Protein AF-A0A0G4MJ62-F1 (afdb_monomer_lite)

Radius of gyration: 20.74 Å; chains: 1; bounding box: 49×51×48 Å

Structure (mmCIF, N/CA/C/O backbone):
data_AF-A0A0G4MJ62-F1
#
_entry.id   AF-A0A0G4MJ62-F1
#
loop_
_atom_site.group_PDB
_atom_site.id
_atom_site.type_symbol
_atom_site.label_atom_id
_atom_site.label_alt_id
_atom_site.label_comp_id
_atom_site.label_asym_id
_atom_site.label_entity_id
_atom_site.label_seq_id
_atom_site.pdbx_PDB_ins_code
_atom_site.Cartn_x
_atom_site.Cartn_y
_atom_site.Cartn_z
_atom_site.occupancy
_atom_site.B_iso_or_equiv
_atom_site.auth_seq_id
_atom_site.auth_comp_id
_atom_site.auth_asym_id
_atom_site.auth_atom_id
_atom_site.pdbx_PDB_model_num
ATOM 1 N N . MET A 1 1 ? 3.868 -20.034 0.533 1.00 45.25 1 MET A N 1
ATOM 2 C CA . MET A 1 1 ? 3.691 -18.757 -0.193 1.00 45.25 1 MET A CA 1
ATOM 3 C C . MET A 1 1 ? 2.307 -18.836 -0.800 1.00 45.25 1 MET A C 1
ATOM 5 O O . MET A 1 1 ? 2.085 -19.759 -1.568 1.00 45.25 1 MET A O 1
ATOM 9 N N . ILE A 1 2 ? 1.366 -18.012 -0.341 1.00 44.78 2 ILE A N 1
ATOM 10 C CA . ILE A 1 2 ? -0.039 -18.074 -0.765 1.00 44.78 2 ILE A CA 1
ATOM 11 C C . ILE A 1 2 ? -0.086 -17.637 -2.233 1.00 44.78 2 ILE A C 1
ATOM 13 O O . ILE A 1 2 ? 0.023 -16.455 -2.535 1.00 44.78 2 ILE A O 1
ATOM 17 N N . GLY A 1 3 ? -0.117 -18.610 -3.139 1.00 52.91 3 GLY A N 1
ATOM 18 C CA . GLY A 1 3 ? -0.594 -18.431 -4.503 1.00 52.91 3 GLY A CA 1
ATOM 19 C C . GLY A 1 3 ? -2.008 -18.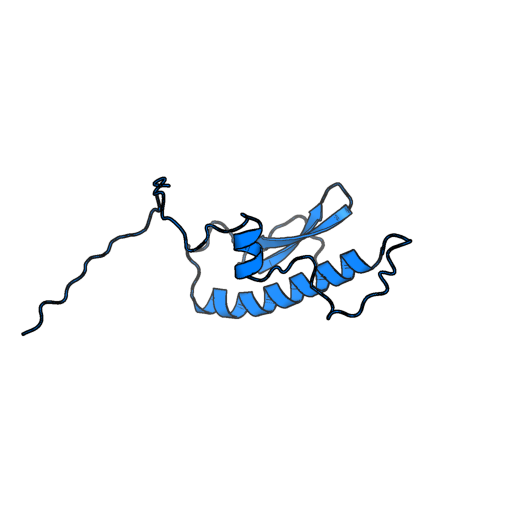974 -4.514 1.00 52.91 3 GLY A C 1
ATOM 20 O O . GLY A 1 3 ? -2.184 -20.180 -4.649 1.00 52.91 3 GLY A O 1
ATOM 21 N N . GLN A 1 4 ? -2.985 -18.131 -4.215 1.00 50.59 4 GLN A N 1
ATOM 22 C CA . GLN A 1 4 ? -4.397 -18.490 -4.173 1.00 50.59 4 GLN A CA 1
ATOM 23 C C . GLN A 1 4 ? -5.126 -17.372 -4.916 1.00 50.59 4 GLN A C 1
ATOM 25 O O . GLN A 1 4 ? -4.888 -16.204 -4.619 1.00 50.59 4 GLN A O 1
ATOM 30 N N . ASP A 1 5 ? -5.940 -17.732 -5.906 1.00 63.44 5 ASP A N 1
ATOM 31 C CA . ASP A 1 5 ? -6.783 -16.805 -6.678 1.00 63.44 5 ASP A CA 1
ATOM 32 C C . ASP A 1 5 ? -7.840 -16.090 -5.808 1.00 63.44 5 ASP A C 1
ATOM 34 O O . ASP A 1 5 ? -8.511 -15.175 -6.279 1.00 63.44 5 ASP A O 1
ATOM 38 N N . ASP A 1 6 ? -7.953 -16.466 -4.530 1.00 75.94 6 ASP A N 1
ATOM 39 C CA . ASP A 1 6 ? -8.892 -15.898 -3.571 1.00 75.94 6 ASP A CA 1
ATOM 40 C C . ASP A 1 6 ? -8.258 -14.779 -2.735 1.00 75.94 6 ASP A C 1
ATOM 42 O O . ASP A 1 6 ? -7.156 -14.900 -2.186 1.00 75.94 6 ASP A O 1
ATOM 46 N N . LEU A 1 7 ? -8.990 -13.668 -2.629 1.00 84.31 7 LEU A N 1
ATOM 47 C CA . LEU A 1 7 ? -8.629 -12.547 -1.770 1.00 84.31 7 LEU A CA 1
ATOM 48 C C . LEU A 1 7 ? -8.842 -12.915 -0.290 1.00 84.31 7 LEU A C 1
ATOM 50 O O . LEU A 1 7 ? -9.790 -13.628 0.035 1.00 84.31 7 LEU A O 1
ATOM 54 N N . PRO A 1 8 ? -7.984 -12.416 0.615 1.00 86.75 8 PRO A N 1
ATOM 55 C CA . PRO A 1 8 ? -8.124 -12.654 2.046 1.00 86.75 8 PRO A CA 1
ATOM 56 C C . PRO A 1 8 ? -9.402 -12.010 2.593 1.00 86.75 8 PRO A C 1
ATOM 58 O O . PRO A 1 8 ? -9.813 -10.940 2.144 1.00 86.75 8 PRO A O 1
ATOM 61 N N . ASP A 1 9 ? -9.970 -12.643 3.613 1.00 88.38 9 ASP A N 1
ATOM 62 C CA . ASP A 1 9 ? -11.157 -12.227 4.367 1.00 88.38 9 ASP A CA 1
ATOM 63 C C . ASP A 1 9 ? -10.852 -11.190 5.462 1.00 88.38 9 ASP A C 1
ATOM 65 O O . ASP A 1 9 ? -11.724 -10.837 6.248 1.00 88.38 9 ASP A O 1
ATOM 69 N N . PHE A 1 10 ? -9.630 -10.658 5.502 1.00 88.06 10 PHE A N 1
ATOM 70 C CA . PHE A 1 10 ? -9.210 -9.592 6.409 1.00 88.06 10 PHE A CA 1
ATOM 71 C C . PHE A 1 10 ? -8.352 -8.554 5.685 1.00 88.06 10 PHE A C 1
ATOM 73 O O . PHE A 1 10 ? -7.729 -8.830 4.655 1.00 88.06 10 PHE A O 1
ATOM 80 N N . ALA A 1 11 ? -8.297 -7.344 6.247 1.00 89.62 11 ALA A N 1
ATOM 81 C CA . ALA A 1 11 ? -7.543 -6.246 5.667 1.00 89.62 11 ALA A CA 1
ATOM 82 C C . ALA A 1 11 ? -6.026 -6.515 5.714 1.00 89.62 11 ALA A C 1
ATOM 84 O O . ALA A 1 11 ? -5.422 -6.561 6.788 1.00 89.62 11 ALA A O 1
ATOM 85 N N . THR A 1 12 ? -5.387 -6.717 4.558 1.00 91.50 12 THR A N 1
ATOM 86 C CA . THR A 1 12 ? -3.971 -7.124 4.515 1.00 91.50 12 THR A CA 1
ATOM 87 C C . THR A 1 12 ? -3.270 -6.754 3.209 1.00 91.50 12 THR A C 1
ATOM 89 O O . THR A 1 12 ? -3.896 -6.753 2.141 1.00 91.50 12 THR A O 1
ATOM 92 N N . PRO A 1 13 ? -1.960 -6.442 3.248 1.00 93.25 13 PRO A N 1
ATOM 93 C CA . PRO A 1 13 ? -1.175 -6.259 2.039 1.00 93.25 13 PRO A CA 1
ATOM 94 C C . PRO A 1 13 ? -1.007 -7.575 1.270 1.00 93.25 13 PRO A C 1
ATOM 96 O O . PRO A 1 13 ? -0.566 -8.592 1.805 1.00 93.25 13 PRO A O 1
ATOM 99 N N . ILE A 1 14 ? -1.295 -7.522 -0.026 1.00 92.38 14 ILE A N 1
ATOM 100 C CA . ILE A 1 14 ? -1.179 -8.623 -0.980 1.00 92.38 14 ILE A CA 1
ATOM 101 C C . ILE A 1 14 ? -0.228 -8.250 -2.118 1.00 92.38 14 ILE A C 1
ATOM 103 O O . ILE A 1 14 ? -0.074 -7.082 -2.484 1.00 92.38 14 ILE A O 1
ATOM 107 N N . ILE A 1 15 ? 0.412 -9.261 -2.699 1.00 92.44 15 ILE A N 1
ATOM 108 C CA . ILE A 1 15 ? 1.279 -9.118 -3.870 1.00 92.44 15 ILE A CA 1
ATOM 109 C C . ILE A 1 15 ? 0.513 -9.630 -5.084 1.00 92.44 15 ILE A C 1
ATOM 111 O O . ILE A 1 15 ? 0.025 -10.755 -5.075 1.00 92.44 15 ILE A O 1
ATOM 115 N N . VAL A 1 16 ? 0.464 -8.826 -6.142 1.00 89.06 16 VAL A N 1
ATOM 116 C CA . VAL A 1 16 ? -0.208 -9.153 -7.402 1.00 89.06 16 VAL A CA 1
ATOM 117 C C . VAL A 1 16 ? 0.812 -9.106 -8.532 1.00 89.06 16 VAL A C 1
ATOM 119 O O . VAL A 1 16 ? 1.651 -8.204 -8.588 1.00 89.06 16 VAL A O 1
ATOM 122 N N . THR A 1 17 ? 0.749 -10.065 -9.450 1.00 88.88 17 THR A N 1
ATOM 123 C CA . THR A 1 17 ? 1.607 -10.079 -10.639 1.00 88.88 17 THR A CA 1
ATOM 124 C C . THR A 1 17 ? 0.810 -9.579 -11.835 1.00 88.88 17 THR A C 1
ATOM 126 O O . THR A 1 17 ? -0.231 -10.130 -12.170 1.00 88.88 17 THR A O 1
ATOM 129 N N . ASP A 1 18 ? 1.290 -8.507 -12.463 1.00 84.25 18 ASP A N 1
ATOM 130 C CA . ASP A 1 18 ? 0.711 -7.959 -13.692 1.00 84.25 18 ASP A CA 1
ATOM 131 C C . ASP A 1 18 ? 0.880 -8.947 -14.863 1.00 84.25 18 ASP A C 1
ATOM 133 O O . ASP A 1 18 ? 1.797 -9.768 -14.865 1.00 84.25 18 ASP A O 1
ATOM 137 N N . THR A 1 19 ? 0.070 -8.798 -15.910 1.00 87.00 19 THR A N 1
ATOM 138 C CA . THR A 1 19 ? 0.166 -9.538 -17.184 1.00 87.00 19 THR A CA 1
ATOM 139 C C . THR A 1 19 ? 1.568 -9.492 -17.803 1.00 87.00 19 THR A C 1
ATOM 141 O O . THR A 1 19 ? 1.999 -10.439 -18.450 1.00 87.00 19 THR A O 1
ATOM 144 N N . SER A 1 20 ? 2.323 -8.415 -17.559 1.00 85.31 20 SER A N 1
ATOM 145 C CA . SER A 1 20 ? 3.724 -8.270 -17.986 1.00 85.31 20 SER A CA 1
ATOM 146 C C . SER A 1 20 ? 4.741 -8.989 -17.081 1.00 85.31 20 SER A C 1
ATOM 148 O O . SER A 1 20 ? 5.939 -8.736 -17.199 1.00 85.31 20 SER A O 1
ATOM 150 N N . GLY A 1 21 ? 4.300 -9.794 -16.109 1.00 82.94 21 GLY A N 1
ATOM 151 C CA . GLY A 1 21 ? 5.160 -10.495 -15.146 1.00 82.94 21 GLY A CA 1
ATOM 152 C C . GLY A 1 21 ? 5.757 -9.608 -14.045 1.00 82.94 21 GLY A C 1
ATOM 153 O O . GLY A 1 21 ? 6.628 -10.044 -13.295 1.00 82.94 21 GLY A O 1
ATOM 154 N N . ARG A 1 22 ? 5.320 -8.347 -13.929 1.00 84.69 22 ARG A N 1
ATOM 155 C CA . ARG A 1 22 ? 5.818 -7.412 -12.906 1.00 84.69 22 ARG A CA 1
ATOM 156 C C . ARG A 1 22 ? 5.065 -7.614 -11.597 1.00 84.69 22 ARG A C 1
ATOM 158 O O . ARG A 1 22 ? 3.852 -7.417 -11.562 1.00 84.69 22 ARG A O 1
ATOM 165 N N . SER A 1 23 ? 5.781 -7.910 -10.516 1.00 89.06 23 SER A N 1
ATOM 166 C CA . SER A 1 23 ? 5.195 -7.930 -9.174 1.00 89.06 23 SER A CA 1
ATOM 167 C C . SER A 1 23 ? 4.889 -6.510 -8.688 1.00 89.06 23 SER A C 1
ATOM 169 O O . SER A 1 23 ? 5.744 -5.621 -8.733 1.00 89.06 23 SER A O 1
ATOM 171 N N . LYS A 1 24 ? 3.665 -6.313 -8.213 1.00 89.81 24 LYS A N 1
ATOM 172 C CA . LYS A 1 24 ? 3.140 -5.116 -7.551 1.00 89.81 24 LYS A CA 1
ATOM 173 C C . LYS A 1 24 ? 2.561 -5.537 -6.199 1.00 89.81 24 LYS A C 1
ATOM 175 O O . LYS A 1 24 ? 2.369 -6.725 -5.954 1.00 89.81 24 LYS A O 1
ATOM 180 N N . TRP A 1 25 ? 2.284 -4.585 -5.321 1.00 91.62 25 TRP A N 1
ATOM 181 C CA . TRP A 1 25 ? 1.551 -4.859 -4.088 1.00 91.62 25 TRP A CA 1
ATOM 182 C C . TRP A 1 25 ? 0.453 -3.823 -3.876 1.00 91.62 25 TRP A C 1
ATOM 184 O O . TRP A 1 25 ? 0.540 -2.710 -4.393 1.00 91.62 25 TRP A O 1
ATOM 194 N N . THR A 1 26 ? -0.579 -4.223 -3.145 1.00 92.38 26 THR A N 1
ATOM 195 C CA . THR A 1 26 ? -1.702 -3.381 -2.719 1.00 92.38 26 THR A CA 1
ATOM 196 C C . THR A 1 26 ? -2.235 -3.904 -1.388 1.00 92.38 26 THR A C 1
ATOM 198 O O . THR A 1 26 ? -1.812 -4.965 -0.940 1.00 92.38 26 THR A O 1
ATOM 201 N N . VAL A 1 27 ? -3.162 -3.193 -0.757 1.00 92.06 27 VAL A N 1
ATOM 202 C CA . VAL A 1 27 ? -3.934 -3.699 0.384 1.00 92.06 27 VAL A CA 1
ATOM 203 C C . VAL A 1 27 ? -5.286 -4.195 -0.122 1.00 92.06 27 VAL A C 1
ATOM 205 O O . VAL A 1 27 ? -5.949 -3.493 -0.885 1.00 92.06 27 VAL A O 1
ATOM 208 N N . SER A 1 28 ? -5.674 -5.403 0.280 1.00 91.19 28 SER A N 1
ATOM 209 C CA . SER A 1 28 ? -7.043 -5.903 0.134 1.00 91.19 28 SER A CA 1
ATOM 210 C C . SER A 1 28 ? -7.823 -5.534 1.386 1.00 91.19 28 SER A C 1
ATOM 212 O O . SER A 1 28 ? -7.330 -5.794 2.480 1.00 91.19 28 SER A O 1
ATOM 214 N N . ILE A 1 29 ? -9.008 -4.942 1.234 1.00 90.75 29 ILE A N 1
ATOM 215 C CA . ILE A 1 29 ? -9.959 -4.696 2.325 1.00 90.75 29 ILE A CA 1
ATOM 216 C C . ILE A 1 29 ? -11.288 -5.323 1.888 1.00 90.75 29 ILE A C 1
ATOM 218 O O . ILE A 1 29 ? -11.838 -4.880 0.876 1.00 90.75 29 ILE A O 1
ATOM 222 N N . PRO A 1 30 ? -11.780 -6.365 2.580 1.00 90.06 30 PRO A N 1
ATOM 223 C CA . PRO A 1 30 ? -13.059 -6.980 2.243 1.00 90.06 30 PRO A CA 1
ATOM 224 C C . PRO A 1 30 ? -14.220 -5.981 2.376 1.00 90.06 30 PRO A C 1
ATOM 226 O O . PRO A 1 30 ? -14.176 -5.117 3.252 1.00 90.06 30 PRO A O 1
ATOM 229 N N . PRO A 1 31 ? -15.279 -6.104 1.557 1.00 88.06 31 PRO A N 1
ATOM 230 C CA . PRO A 1 31 ? -16.425 -5.191 1.597 1.00 88.06 31 PRO A CA 1
ATOM 231 C C . PRO A 1 31 ? -17.257 -5.313 2.881 1.00 88.06 31 PRO A C 1
ATOM 233 O O . PRO A 1 31 ? -17.993 -4.390 3.213 1.00 88.06 31 PRO A O 1
ATOM 236 N N . ASP A 1 32 ? -17.135 -6.434 3.595 1.00 89.19 32 ASP A N 1
ATOM 237 C CA . ASP A 1 32 ? -17.876 -6.711 4.829 1.00 89.19 32 ASP A CA 1
ATOM 238 C C . ASP A 1 32 ? -17.283 -5.990 6.054 1.00 89.19 32 ASP A C 1
ATOM 240 O O . ASP A 1 32 ? -17.857 -6.038 7.142 1.00 89.19 32 ASP A O 1
ATOM 244 N N . PHE A 1 33 ? -16.130 -5.330 5.897 1.00 85.81 33 PHE A N 1
ATOM 245 C CA . PHE A 1 33 ? -15.495 -4.555 6.958 1.00 85.81 33 PHE A CA 1
ATOM 246 C C . PHE A 1 33 ? -16.077 -3.146 7.044 1.00 85.81 33 PHE A C 1
ATOM 248 O O . PHE A 1 33 ? -16.352 -2.493 6.037 1.00 85.81 33 PHE A O 1
ATOM 255 N N . GLU A 1 34 ? -16.200 -2.649 8.273 1.00 85.44 34 GLU A N 1
ATOM 256 C CA . GLU A 1 34 ? -16.520 -1.249 8.517 1.00 85.44 34 GLU A CA 1
ATOM 257 C C . GLU A 1 34 ? -15.391 -0.358 7.985 1.00 85.44 34 GLU A C 1
ATOM 259 O O . GLU A 1 34 ? -14.203 -0.648 8.155 1.00 85.44 34 GLU A O 1
ATOM 264 N N . PHE A 1 35 ? -15.772 0.720 7.301 1.00 85.31 35 PHE A N 1
ATOM 265 C CA . PHE A 1 35 ? -14.834 1.683 6.748 1.00 85.31 35 PHE A CA 1
ATOM 266 C C . PHE A 1 35 ? -15.117 3.084 7.307 1.00 85.31 35 PHE A C 1
ATOM 268 O O . PHE A 1 35 ? -16.268 3.527 7.254 1.00 85.31 35 PHE A O 1
ATOM 275 N N . PRO A 1 36 ? -14.089 3.828 7.759 1.00 89.31 36 PRO A N 1
ATOM 276 C CA . PRO A 1 36 ? -12.669 3.455 7.798 1.00 89.31 36 PRO A CA 1
ATOM 277 C C . PRO A 1 36 ? -12.369 2.351 8.824 1.00 89.31 36 PRO A C 1
ATOM 279 O O . PRO A 1 36 ? -13.100 2.196 9.796 1.00 89.31 36 PRO A O 1
ATOM 282 N N . LEU A 1 37 ? -11.281 1.603 8.608 1.00 88.62 37 LEU A N 1
ATOM 283 C CA . LEU A 1 37 ? -10.821 0.601 9.577 1.00 88.62 37 LEU A CA 1
ATOM 284 C C . LEU A 1 37 ? -10.451 1.259 10.916 1.00 88.62 37 LEU A C 1
ATOM 286 O O . LEU A 1 37 ? -10.173 2.464 10.980 1.00 88.62 37 LEU A O 1
ATOM 290 N N . GLY A 1 38 ? -10.380 0.454 11.977 1.00 91.19 38 GLY A N 1
ATOM 291 C CA . GLY A 1 38 ? -9.906 0.912 13.275 1.00 91.19 38 GLY A CA 1
ATOM 292 C C . GLY A 1 38 ? -8.478 1.464 13.198 1.00 91.19 38 GLY A C 1
ATOM 293 O O . GLY A 1 38 ? -7.645 1.016 12.409 1.00 91.19 38 GLY A O 1
ATOM 294 N N . VAL A 1 39 ? -8.165 2.444 14.050 1.00 91.19 39 VAL A N 1
ATOM 295 C CA . VAL A 1 39 ? -6.808 3.022 14.131 1.00 91.19 39 VAL A CA 1
ATOM 296 C C . VAL A 1 39 ? -5.766 1.947 14.461 1.00 91.19 39 VAL A C 1
ATOM 298 O O . VAL A 1 39 ? -4.650 1.992 13.944 1.00 91.19 39 VAL A O 1
ATOM 301 N N . GLU A 1 40 ? -6.139 0.967 15.285 1.00 90.06 40 GLU A N 1
ATOM 302 C CA . GLU A 1 40 ? -5.294 -0.177 15.639 1.00 90.06 40 GLU A CA 1
ATOM 303 C C . GLU A 1 40 ? -4.960 -1.034 14.408 1.00 90.06 40 GLU A C 1
ATOM 305 O O . GLU A 1 40 ? -3.786 -1.326 14.168 1.00 90.06 40 GLU A O 1
ATOM 310 N N . ASP A 1 41 ? -5.955 -1.324 13.562 1.00 87.69 41 ASP A N 1
ATOM 311 C CA . ASP A 1 41 ? -5.774 -2.097 12.327 1.00 87.69 41 ASP A CA 1
ATOM 312 C C . ASP A 1 41 ? -4.818 -1.395 11.360 1.00 87.69 41 ASP A C 1
ATOM 314 O O . ASP A 1 41 ? -3.898 -2.012 10.815 1.00 87.69 41 ASP A O 1
ATOM 318 N N . TYR A 1 42 ? -4.986 -0.081 11.173 1.00 88.88 42 TYR A N 1
ATOM 319 C CA . TYR A 1 42 ? -4.055 0.712 10.371 1.00 88.88 42 TYR A CA 1
ATOM 320 C C . TYR A 1 42 ? -2.643 0.702 10.968 1.00 88.88 42 TYR A C 1
ATOM 322 O O . TYR A 1 42 ? -1.669 0.553 10.224 1.00 88.88 42 TYR A O 1
ATOM 330 N N . GLY A 1 43 ? -2.522 0.824 12.292 1.00 87.69 43 GLY A N 1
ATOM 331 C CA . GLY A 1 43 ? -1.243 0.806 13.000 1.00 87.69 43 GLY A CA 1
ATOM 332 C C . GLY A 1 43 ? -0.451 -0.478 12.751 1.00 87.69 43 GLY A C 1
ATOM 333 O O . GLY A 1 43 ? 0.724 -0.422 12.375 1.00 87.69 43 GLY A O 1
ATOM 334 N N . GLU A 1 44 ? -1.097 -1.637 12.877 1.00 87.06 44 GLU A N 1
ATOM 335 C CA . GLU A 1 44 ? -0.464 -2.923 12.570 1.00 87.06 44 GLU A CA 1
ATOM 336 C C . GLU A 1 44 ? -0.145 -3.087 11.079 1.00 87.06 44 GLU A C 1
ATOM 338 O O . GLU A 1 44 ? 0.889 -3.652 10.697 1.00 87.06 44 GLU A O 1
ATOM 343 N N . MET A 1 45 ? -1.036 -2.603 10.213 1.00 89.25 45 MET A N 1
ATOM 344 C CA . MET A 1 45 ? -0.927 -2.782 8.770 1.00 89.25 45 MET A CA 1
ATOM 345 C C . MET A 1 45 ? 0.253 -2.017 8.173 1.00 89.25 45 MET A C 1
ATOM 347 O O . MET A 1 45 ? 0.899 -2.527 7.257 1.00 89.25 45 MET A O 1
ATOM 351 N N . VAL A 1 46 ? 0.604 -0.845 8.712 1.00 88.44 46 VAL A N 1
ATOM 352 C CA . VAL A 1 46 ? 1.754 -0.051 8.238 1.00 88.44 46 VAL A CA 1
ATOM 353 C C . VAL A 1 46 ? 3.056 -0.863 8.265 1.00 88.44 46 VAL A C 1
ATOM 355 O O . VAL A 1 46 ? 3.830 -0.822 7.301 1.00 88.44 46 VAL A O 1
ATOM 358 N N . GLY A 1 47 ? 3.286 -1.648 9.323 1.00 88.75 47 GLY A N 1
ATOM 359 C CA . GLY A 1 47 ? 4.458 -2.524 9.427 1.00 88.75 47 GLY A CA 1
ATOM 360 C C . GLY A 1 47 ? 4.476 -3.600 8.338 1.00 88.75 47 GLY A C 1
ATOM 361 O O . GLY A 1 47 ? 5.475 -3.755 7.628 1.00 88.75 47 GLY A O 1
ATOM 362 N N . LYS A 1 48 ? 3.336 -4.276 8.142 1.00 91.00 48 LYS A N 1
ATOM 363 C CA . LYS A 1 48 ? 3.152 -5.322 7.120 1.00 91.00 48 LYS A CA 1
ATOM 364 C C . LYS A 1 48 ? 3.343 -4.754 5.705 1.00 91.00 48 LYS A C 1
ATOM 366 O O . LYS A 1 48 ? 4.035 -5.353 4.881 1.00 91.00 48 LYS A O 1
ATOM 371 N N . CYS A 1 49 ? 2.807 -3.563 5.429 1.00 92.38 49 CYS A N 1
ATOM 372 C CA . CYS A 1 49 ? 2.968 -2.866 4.150 1.00 92.38 49 CYS A CA 1
ATOM 373 C C . CYS A 1 49 ? 4.439 -2.585 3.831 1.00 92.38 49 CYS A C 1
ATOM 375 O O . CYS A 1 49 ? 4.884 -2.823 2.707 1.00 92.38 49 CYS A O 1
ATOM 377 N N . ARG A 1 50 ? 5.222 -2.125 4.817 1.00 90.50 50 ARG A N 1
ATOM 378 C CA . ARG A 1 50 ? 6.654 -1.852 4.629 1.00 90.50 50 ARG A CA 1
ATOM 379 C C . ARG A 1 50 ? 7.436 -3.115 4.267 1.00 90.50 50 ARG A C 1
ATOM 381 O O . ARG A 1 50 ? 8.293 -3.073 3.381 1.00 90.50 50 ARG A O 1
ATOM 388 N N . GLU A 1 51 ? 7.140 -4.228 4.928 1.00 91.06 51 GLU A N 1
ATOM 389 C CA . GLU A 1 51 ? 7.774 -5.517 4.645 1.00 91.06 51 GLU A CA 1
ATOM 390 C C . GLU A 1 51 ? 7.437 -6.010 3.230 1.00 91.06 51 GLU A C 1
ATOM 392 O O . GLU A 1 51 ? 8.339 -6.312 2.440 1.00 91.06 51 GLU A O 1
ATOM 397 N N . VAL A 1 52 ? 6.148 -6.021 2.877 1.00 92.25 52 VAL A N 1
ATOM 398 C CA . VAL A 1 52 ? 5.675 -6.447 1.552 1.00 92.25 52 VAL A CA 1
ATOM 399 C C . VAL A 1 52 ? 6.267 -5.567 0.450 1.00 92.25 52 VAL A C 1
ATOM 401 O O . VAL A 1 52 ? 6.761 -6.090 -0.553 1.00 92.25 52 VAL A O 1
ATOM 404 N N . ALA A 1 53 ? 6.315 -4.249 0.651 1.00 88.94 53 ALA A N 1
ATOM 405 C CA . ALA A 1 53 ? 6.945 -3.321 -0.282 1.00 88.94 53 ALA A CA 1
ATOM 406 C C . ALA A 1 53 ? 8.435 -3.633 -0.491 1.00 88.94 53 ALA A C 1
ATOM 408 O O . ALA A 1 53 ? 8.920 -3.634 -1.627 1.00 88.94 53 ALA A O 1
ATOM 409 N N . SER A 1 54 ? 9.170 -3.941 0.584 1.00 88.56 54 SER A N 1
ATOM 410 C CA . SER A 1 54 ? 10.573 -4.351 0.478 1.00 88.56 54 SER A CA 1
ATOM 411 C C . SER A 1 54 ? 10.724 -5.638 -0.323 1.00 88.56 54 SER A C 1
ATOM 413 O O . SER A 1 54 ? 11.523 -5.695 -1.256 1.00 88.56 54 SER A O 1
ATOM 415 N N . ARG A 1 55 ? 9.880 -6.632 -0.044 1.00 89.62 55 ARG A N 1
ATOM 416 C CA . ARG A 1 55 ? 9.889 -7.907 -0.762 1.00 89.62 55 ARG A CA 1
ATOM 417 C C . ARG A 1 55 ? 9.601 -7.739 -2.254 1.00 89.62 55 ARG A C 1
ATOM 419 O O . ARG A 1 55 ? 10.257 -8.376 -3.077 1.00 89.62 55 ARG A O 1
ATOM 426 N N . VAL A 1 56 ? 8.647 -6.884 -2.627 1.00 89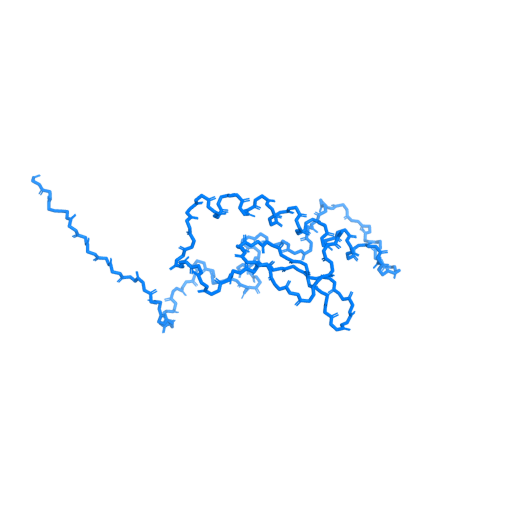.50 56 VAL A N 1
ATOM 427 C CA . VAL A 1 56 ? 8.363 -6.585 -4.041 1.00 89.50 56 VAL A CA 1
ATOM 428 C C . VAL A 1 56 ? 9.544 -5.896 -4.720 1.00 89.50 56 VAL A C 1
ATOM 430 O O . VAL A 1 56 ? 9.870 -6.245 -5.858 1.00 89.50 56 VAL A O 1
ATOM 433 N N . ARG A 1 57 ? 10.232 -4.976 -4.031 1.00 85.06 57 ARG A N 1
ATOM 434 C CA . ARG A 1 57 ? 11.467 -4.365 -4.551 1.00 85.06 57 ARG A CA 1
ATOM 435 C C . ARG A 1 57 ? 12.541 -5.420 -4.813 1.00 85.06 57 ARG A C 1
ATOM 437 O O . ARG A 1 57 ? 13.104 -5.434 -5.906 1.00 85.06 57 ARG A O 1
ATOM 444 N N . ASP A 1 58 ? 12.754 -6.346 -3.883 1.00 85.69 58 ASP A N 1
ATOM 445 C CA . ASP A 1 58 ? 13.737 -7.422 -4.050 1.00 85.69 58 ASP A CA 1
ATOM 446 C C . ASP A 1 58 ? 13.383 -8.345 -5.220 1.00 85.69 58 ASP A C 1
ATOM 448 O O . ASP A 1 58 ? 14.259 -8.730 -5.992 1.00 85.69 58 ASP A O 1
ATOM 452 N N . MET A 1 59 ? 12.100 -8.670 -5.412 1.00 85.62 59 MET A N 1
ATOM 453 C CA . MET A 1 59 ? 11.653 -9.451 -6.573 1.00 85.62 59 MET A CA 1
ATOM 454 C C . MET A 1 59 ? 11.893 -8.719 -7.896 1.00 85.62 59 MET A C 1
ATOM 456 O O . MET A 1 59 ? 12.307 -9.347 -8.869 1.00 85.62 59 MET A O 1
ATOM 460 N N . ARG A 1 60 ? 11.693 -7.398 -7.931 1.00 78.00 60 ARG A N 1
ATOM 461 C CA . ARG A 1 60 ? 11.918 -6.578 -9.130 1.00 78.00 60 ARG A CA 1
ATOM 462 C C . ARG A 1 60 ? 13.405 -6.389 -9.447 1.00 78.00 60 ARG A C 1
ATOM 464 O O . ARG A 1 60 ? 13.766 -6.320 -10.617 1.00 78.00 60 ARG A O 1
ATOM 471 N N . ASN A 1 61 ? 14.263 -6.344 -8.429 1.00 71.69 61 ASN A N 1
ATOM 472 C CA . ASN A 1 61 ? 15.708 -6.168 -8.588 1.00 71.69 61 ASN A CA 1
ATOM 473 C C . ASN A 1 61 ? 16.448 -7.448 -9.026 1.00 71.69 61 ASN A C 1
ATOM 475 O O . ASN A 1 61 ? 17.623 -7.361 -9.367 1.00 71.69 61 ASN A O 1
ATOM 479 N N . LYS A 1 62 ? 15.792 -8.620 -9.056 1.00 65.06 62 LYS A N 1
ATOM 480 C CA . LYS A 1 62 ? 16.398 -9.889 -9.519 1.00 65.06 62 LYS A CA 1
ATOM 481 C C . LYS A 1 62 ? 16.699 -9.934 -11.024 1.00 65.06 62 LYS A C 1
ATOM 483 O O . LYS A 1 62 ? 17.518 -10.747 -11.430 1.00 65.06 62 LYS A O 1
ATOM 488 N N . ASN A 1 63 ? 16.098 -9.046 -11.822 1.00 55.50 63 ASN A N 1
ATOM 489 C CA . ASN A 1 63 ? 16.459 -8.800 -13.222 1.00 55.50 63 ASN A CA 1
ATOM 490 C C . ASN A 1 63 ? 16.909 -7.337 -13.380 1.00 55.50 63 ASN A C 1
ATOM 492 O O . ASN A 1 63 ? 16.131 -6.508 -13.867 1.00 55.50 63 ASN A O 1
ATOM 496 N N . PRO A 1 64 ? 18.129 -6.969 -12.950 1.00 55.25 64 PRO A N 1
ATOM 497 C CA . PRO A 1 64 ? 18.660 -5.667 -13.313 1.00 55.25 64 PRO A CA 1
ATOM 498 C C . PRO A 1 64 ? 18.831 -5.643 -14.843 1.00 55.25 64 PRO A C 1
ATOM 500 O O . PRO A 1 64 ? 19.376 -6.601 -15.400 1.00 55.25 64 PRO A O 1
ATOM 503 N N . PRO A 1 65 ? 18.364 -4.602 -15.557 1.00 52.03 65 PRO A N 1
ATOM 504 C CA . PRO A 1 65 ? 18.723 -4.454 -16.960 1.00 52.03 65 PRO A CA 1
ATOM 505 C C . PRO A 1 65 ? 20.257 -4.438 -17.066 1.00 52.03 65 PRO A C 1
ATOM 507 O O . PRO A 1 65 ? 20.914 -3.796 -16.237 1.00 52.03 65 PRO A O 1
ATOM 510 N N . PRO A 1 66 ? 20.857 -5.141 -18.044 1.00 47.78 66 PRO A N 1
ATOM 511 C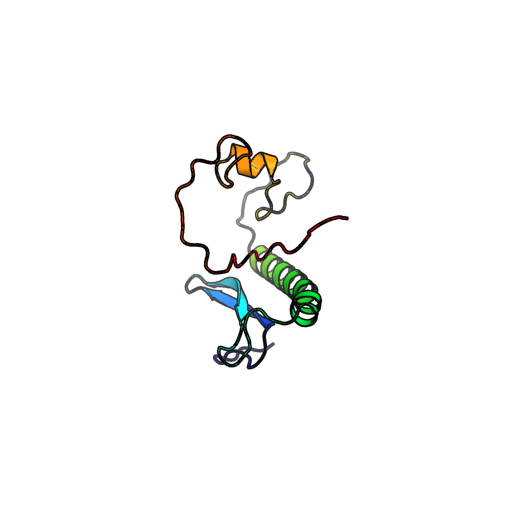 CA . PRO A 1 66 ? 22.273 -4.975 -18.302 1.00 47.78 66 PRO A CA 1
ATOM 512 C C . PRO A 1 66 ? 22.461 -3.513 -18.708 1.00 47.78 66 PRO A C 1
ATOM 514 O O . PRO A 1 66 ? 21.808 -3.054 -19.639 1.00 47.78 66 PRO A O 1
ATOM 517 N N . PHE A 1 67 ? 23.345 -2.805 -18.005 1.00 47.66 67 PHE A N 1
ATOM 518 C CA . PHE A 1 67 ? 23.736 -1.415 -18.264 1.00 47.66 67 PHE A CA 1
ATOM 519 C C . PHE A 1 67 ? 22.911 -0.329 -17.551 1.00 47.66 67 PHE A C 1
ATOM 521 O O . PHE A 1 67 ? 22.088 0.352 -18.150 1.00 47.66 67 PHE A O 1
ATOM 528 N N . GLN A 1 68 ? 23.219 -0.095 -16.274 1.00 46.53 68 GLN A N 1
ATOM 529 C CA . GLN A 1 68 ? 23.168 1.248 -15.679 1.00 46.53 68 GLN A CA 1
ATOM 530 C C . GLN A 1 68 ? 24.084 1.308 -14.448 1.00 46.53 68 GLN A C 1
ATOM 532 O O . GLN A 1 68 ? 23.664 1.430 -13.302 1.00 46.53 68 GLN A O 1
ATOM 537 N N . THR A 1 69 ? 25.385 1.197 -14.702 1.00 44.31 69 THR A N 1
ATOM 538 C CA . THR A 1 69 ? 26.432 1.638 -13.777 1.00 44.31 69 THR A CA 1
ATOM 539 C C . THR A 1 69 ? 26.518 3.161 -13.890 1.00 44.31 69 THR A C 1
ATOM 541 O O . THR A 1 69 ? 27.322 3.685 -14.658 1.00 44.31 69 THR A O 1
ATOM 544 N N . SER A 1 70 ? 25.665 3.909 -13.182 1.00 45.59 70 SER A N 1
ATOM 545 C CA . SER A 1 70 ? 25.929 5.340 -13.008 1.00 45.59 70 SER A CA 1
ATOM 546 C C . SER A 1 70 ? 27.004 5.495 -11.935 1.00 45.59 70 SER A C 1
ATOM 548 O O . SER A 1 70 ? 26.730 5.434 -10.737 1.00 45.59 70 SER A O 1
ATOM 550 N N . LEU A 1 71 ? 28.250 5.659 -12.382 1.00 44.84 71 LEU A N 1
ATOM 551 C CA . LEU A 1 71 ? 29.301 6.290 -11.592 1.00 44.84 71 LEU A CA 1
ATOM 552 C C . LEU A 1 71 ? 28.791 7.669 -11.147 1.00 44.84 71 LEU A C 1
ATOM 554 O O . LEU A 1 71 ? 28.649 8.569 -11.969 1.00 44.84 71 LEU A O 1
ATOM 558 N N . GLY A 1 72 ? 28.507 7.831 -9.861 1.00 37.12 72 GLY A N 1
ATOM 559 C CA . GLY A 1 72 ? 28.091 9.110 -9.297 1.00 37.12 72 GLY A CA 1
ATOM 560 C C . GLY A 1 72 ? 27.519 8.896 -7.910 1.00 37.12 72 GLY A C 1
ATOM 561 O O . GLY A 1 72 ? 26.375 8.484 -7.770 1.00 37.12 72 GLY A O 1
ATOM 562 N N . GLY A 1 73 ? 28.348 9.108 -6.890 1.00 45.16 73 GLY A N 1
ATOM 563 C CA . GLY A 1 73 ? 27.964 8.934 -5.499 1.00 45.16 73 GLY A CA 1
ATOM 564 C C . GLY A 1 73 ? 26.864 9.904 -5.090 1.00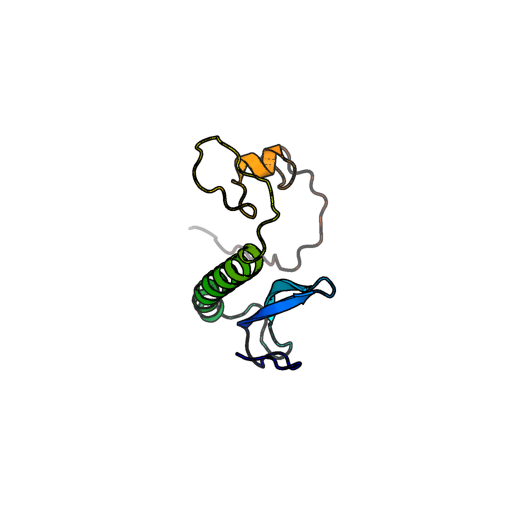 45.16 73 GLY A C 1
ATOM 565 O O . GLY A 1 73 ? 27.128 11.072 -4.839 1.00 45.16 73 GLY A O 1
ATOM 566 N N . THR A 1 74 ? 25.655 9.386 -4.949 1.00 46.78 74 THR A N 1
ATOM 567 C CA . THR A 1 74 ? 24.635 9.875 -4.026 1.00 46.78 74 THR A CA 1
ATOM 568 C C . THR A 1 74 ? 23.921 8.644 -3.470 1.00 46.78 74 THR A C 1
ATOM 570 O O . THR A 1 74 ? 23.826 7.617 -4.142 1.00 46.78 74 THR A O 1
ATOM 573 N N . SER A 1 75 ? 23.543 8.714 -2.189 1.00 49.50 75 SER A N 1
ATOM 574 C CA . SER A 1 75 ? 22.798 7.697 -1.424 1.00 49.50 75 SER A CA 1
ATOM 575 C C . SER A 1 75 ? 21.788 6.940 -2.297 1.00 49.50 75 SER A C 1
ATOM 577 O O . SER A 1 75 ? 21.208 7.595 -3.161 1.00 49.50 75 SER A O 1
ATOM 579 N N . PRO A 1 76 ? 21.545 5.623 -2.111 1.00 54.00 76 PRO A N 1
ATOM 580 C CA . PRO A 1 76 ? 20.610 4.871 -2.946 1.00 54.00 76 PRO A CA 1
ATOM 581 C C . PRO A 1 76 ? 19.223 5.518 -2.878 1.00 54.00 76 PRO A C 1
ATOM 583 O O . PRO A 1 76 ? 18.440 5.248 -1.969 1.00 54.00 76 PRO A O 1
ATOM 586 N N . SER A 1 77 ? 18.940 6.410 -3.826 1.00 62.25 77 SER A N 1
ATOM 587 C CA . SER A 1 77 ? 17.661 7.075 -3.967 1.00 62.25 77 SER A CA 1
ATOM 588 C C . SER A 1 77 ? 16.676 5.981 -4.329 1.00 62.25 77 SER A C 1
ATOM 590 O O . SER A 1 77 ? 16.793 5.313 -5.362 1.00 62.25 77 SER A O 1
ATOM 592 N N . ASP A 1 78 ? 15.753 5.696 -3.414 1.00 65.81 78 ASP A N 1
ATOM 593 C CA . ASP A 1 78 ? 14.674 4.782 -3.729 1.00 65.81 78 ASP A CA 1
ATOM 594 C C . ASP A 1 78 ? 13.932 5.379 -4.927 1.00 65.81 78 ASP A C 1
ATOM 596 O O . ASP A 1 78 ? 13.376 6.467 -4.837 1.00 65.81 78 ASP A O 1
ATOM 600 N N . LYS A 1 79 ? 13.948 4.684 -6.069 1.00 72.69 79 LYS A N 1
ATOM 601 C CA . LYS A 1 79 ? 13.331 5.156 -7.318 1.00 72.69 79 LYS A CA 1
ATOM 602 C C . LYS A 1 79 ? 11.828 5.438 -7.176 1.00 72.69 79 LYS A C 1
ATOM 604 O O . LYS A 1 79 ? 11.245 6.023 -8.083 1.00 72.69 79 LYS A O 1
ATOM 609 N N . TYR A 1 80 ? 11.199 4.969 -6.097 1.00 71.25 80 TYR A N 1
ATOM 610 C CA . TYR A 1 80 ? 9.786 5.205 -5.787 1.00 71.25 80 TYR A CA 1
ATOM 611 C C . TYR A 1 80 ? 9.562 6.284 -4.727 1.00 71.25 80 TYR A C 1
ATOM 613 O O . TYR A 1 80 ? 8.415 6.538 -4.371 1.00 71.25 80 TYR A O 1
ATOM 621 N N . PHE A 1 81 ? 10.626 6.890 -4.206 1.00 77.44 81 PHE A N 1
ATOM 622 C CA . PHE A 1 81 ? 10.542 7.967 -3.238 1.00 77.44 81 PHE A CA 1
ATOM 623 C C . PHE A 1 81 ? 11.033 9.265 -3.873 1.00 77.44 81 PHE A C 1
ATOM 625 O O . PHE A 1 81 ? 12.094 9.315 -4.492 1.00 77.44 81 PHE A O 1
ATOM 632 N N . ILE A 1 82 ? 10.242 10.315 -3.710 1.00 82.62 82 ILE A N 1
ATOM 633 C CA . ILE A 1 82 ? 10.607 11.682 -4.054 1.00 82.62 82 ILE A CA 1
ATOM 634 C C . ILE A 1 82 ? 10.285 12.540 -2.837 1.00 82.62 82 ILE A C 1
ATOM 636 O O . ILE A 1 82 ? 9.218 12.393 -2.236 1.00 82.62 82 ILE A O 1
ATOM 640 N N . ASP A 1 83 ? 11.220 13.400 -2.447 1.00 84.31 83 ASP A N 1
ATOM 641 C CA . ASP A 1 83 ? 10.995 14.330 -1.349 1.00 84.31 83 ASP A CA 1
ATOM 642 C C . ASP A 1 83 ? 9.862 15.299 -1.712 1.00 84.31 83 ASP A C 1
ATOM 644 O O . ASP A 1 83 ? 9.750 15.738 -2.856 1.00 84.31 83 ASP A O 1
ATOM 648 N N . VAL A 1 84 ? 9.033 15.665 -0.729 1.00 88.12 84 VAL A N 1
ATOM 649 C CA . VAL A 1 84 ? 7.907 16.605 -0.903 1.00 88.12 84 VAL A CA 1
ATOM 650 C C . VAL A 1 84 ? 8.287 17.861 -1.707 1.00 88.12 84 VAL A C 1
ATOM 652 O O . VAL A 1 84 ? 7.621 18.117 -2.709 1.00 88.12 84 VAL A O 1
ATOM 655 N N . PRO A 1 85 ? 9.359 18.613 -1.374 1.00 87.12 85 PRO A N 1
ATOM 656 C CA . PRO A 1 85 ? 9.722 19.810 -2.138 1.00 87.12 85 PRO A CA 1
ATOM 657 C C . PRO A 1 85 ? 10.098 19.518 -3.596 1.00 87.12 85 PRO A C 1
ATOM 659 O O . PRO A 1 85 ? 9.902 20.365 -4.465 1.00 87.12 85 PRO A O 1
ATOM 662 N N . ASP A 1 86 ? 10.651 18.342 -3.891 1.00 86.19 86 ASP A N 1
ATOM 663 C CA . ASP A 1 86 ? 10.998 17.968 -5.261 1.00 86.19 86 ASP A CA 1
ATOM 664 C C . ASP A 1 86 ? 9.768 17.475 -6.031 1.00 86.19 86 ASP A C 1
ATOM 666 O O . ASP A 1 86 ? 9.640 17.757 -7.222 1.00 86.19 86 ASP A O 1
ATOM 670 N N . ALA A 1 87 ? 8.815 16.835 -5.348 1.00 88.50 87 ALA A N 1
ATOM 671 C CA . ALA A 1 87 ? 7.518 16.470 -5.909 1.00 88.50 87 ALA A CA 1
ATOM 672 C C . ALA A 1 87 ? 6.677 17.704 -6.273 1.00 88.50 87 ALA A C 1
ATOM 674 O O . ALA A 1 87 ? 6.051 17.722 -7.333 1.00 88.50 87 ALA A O 1
ATOM 675 N N . GLU A 1 88 ? 6.698 18.750 -5.441 1.00 90.06 88 GLU A N 1
ATOM 676 C CA . GLU A 1 88 ? 6.059 20.040 -5.738 1.00 90.06 88 GLU A CA 1
ATOM 677 C C . GLU A 1 88 ? 6.691 20.710 -6.966 1.00 90.06 88 GLU A C 1
ATOM 679 O O . GLU A 1 88 ? 5.982 21.100 -7.893 1.00 90.06 88 GLU A O 1
ATOM 684 N N . LYS A 1 89 ? 8.030 20.786 -7.030 1.00 87.62 89 LYS A N 1
ATOM 685 C CA . LYS A 1 89 ? 8.745 21.329 -8.204 1.00 87.62 89 LYS A CA 1
ATOM 686 C C . LYS A 1 89 ? 8.473 20.529 -9.478 1.00 87.62 89 LYS A C 1
ATOM 688 O O . LYS A 1 89 ? 8.434 21.106 -10.561 1.00 87.62 89 LYS A O 1
ATOM 693 N N . ALA A 1 90 ? 8.300 19.213 -9.356 1.00 85.31 90 ALA A N 1
ATOM 694 C CA . ALA A 1 90 ? 7.948 18.327 -10.461 1.00 85.31 90 ALA A CA 1
ATOM 695 C C . ALA A 1 90 ? 6.462 18.413 -10.863 1.00 85.31 90 ALA A C 1
ATOM 697 O O . ALA A 1 90 ? 6.064 17.771 -11.835 1.00 85.31 90 ALA A O 1
ATOM 698 N N . GLY A 1 91 ? 5.638 19.174 -10.130 1.00 85.31 91 GLY A N 1
ATOM 699 C CA . GLY A 1 91 ? 4.199 19.296 -10.371 1.00 85.31 91 GLY A CA 1
ATOM 700 C C . GLY A 1 91 ? 3.394 18.042 -10.013 1.00 85.31 91 GLY A C 1
ATOM 701 O O . GLY A 1 91 ? 2.263 17.897 -10.469 1.00 85.31 91 GLY A O 1
ATOM 702 N N . LEU A 1 92 ? 3.964 17.123 -9.225 1.00 84.50 92 LEU A N 1
ATOM 703 C CA . LEU A 1 92 ? 3.290 15.904 -8.758 1.00 84.50 92 LEU A CA 1
ATOM 704 C C . LEU A 1 92 ? 2.376 16.167 -7.557 1.00 84.50 92 LEU A C 1
ATOM 706 O O . LEU A 1 92 ? 1.402 15.444 -7.357 1.00 84.50 92 LEU A O 1
ATOM 710 N N . LEU A 1 93 ? 2.697 17.186 -6.757 1.00 84.94 93 LEU A N 1
ATOM 711 C CA . LEU A 1 93 ? 1.881 17.655 -5.642 1.00 84.94 93 LEU A CA 1
ATOM 712 C C . LEU A 1 93 ? 1.491 19.120 -5.867 1.00 84.94 93 LEU A C 1
ATOM 714 O O . LEU A 1 93 ? 2.293 19.878 -6.420 1.00 84.94 93 LEU A O 1
ATOM 718 N N . PRO A 1 94 ? 0.288 19.539 -5.433 1.00 84.12 94 PRO A N 1
ATOM 719 C CA . PRO A 1 94 ? -0.046 20.953 -5.380 1.00 84.12 94 PRO A CA 1
ATOM 720 C C . PRO A 1 94 ? 0.912 21.620 -4.392 1.00 84.12 94 PRO A C 1
ATOM 722 O O . PRO A 1 94 ? 0.900 21.304 -3.204 1.00 84.12 94 PRO A O 1
ATOM 725 N N . GLY A 1 95 ? 1.776 22.499 -4.898 1.00 71.94 95 GLY A N 1
ATOM 726 C CA . GLY A 1 95 ? 2.678 23.262 -4.047 1.00 71.94 95 GLY A CA 1
ATOM 727 C C . GLY A 1 95 ? 1.907 24.190 -3.112 1.00 71.94 95 GLY A C 1
ATOM 728 O O . GLY A 1 95 ? 0.744 24.518 -3.347 1.00 71.94 95 GLY A O 1
ATOM 729 N N . LEU A 1 96 ? 2.580 24.688 -2.077 1.00 64.75 96 LEU A N 1
ATOM 730 C CA . LEU A 1 96 ? 2.022 25.689 -1.155 1.00 64.75 96 LEU A CA 1
ATOM 731 C C . LEU A 1 96 ? 1.524 26.976 -1.865 1.00 64.75 96 LEU A C 1
ATOM 733 O O . LEU A 1 96 ? 0.780 27.767 -1.283 1.00 64.75 96 LEU A O 1
ATOM 737 N N . ALA A 1 97 ? 1.917 27.189 -3.124 1.00 60.16 97 ALA A N 1
ATOM 738 C CA . ALA A 1 97 ? 1.444 28.278 -3.961 1.00 60.16 97 ALA A CA 1
ATOM 739 C C . ALA A 1 97 ? 0.099 27.935 -4.632 1.00 60.16 97 ALA A C 1
ATOM 741 O O . ALA A 1 97 ? 0.028 27.231 -5.634 1.00 60.16 97 ALA A O 1
ATOM 742 N N . GLU A 1 98 ? -0.941 28.544 -4.067 1.00 54.41 98 GLU A N 1
ATOM 743 C CA . GLU A 1 98 ? -2.254 28.820 -4.653 1.00 54.41 98 GLU A CA 1
ATOM 744 C C . GLU A 1 98 ? -3.254 27.661 -4.724 1.00 54.41 98 GLU A C 1
ATOM 746 O O . GLU A 1 98 ? -3.432 26.941 -5.704 1.00 54.41 98 GLU A O 1
ATOM 751 N N . LYS A 1 99 ? -4.031 27.616 -3.639 1.00 53.75 99 LYS A N 1
ATOM 752 C CA . LYS A 1 99 ? -5.367 27.044 -3.499 1.00 53.75 99 LYS A CA 1
ATOM 753 C C . LYS A 1 99 ? -6.319 27.571 -4.592 1.00 53.75 99 LYS A C 1
ATOM 755 O O . LYS A 1 99 ? -7.216 28.361 -4.307 1.00 53.75 99 LYS A O 1
ATOM 760 N N . THR A 1 100 ? -6.176 27.114 -5.833 1.00 50.12 100 THR A N 1
ATOM 761 C CA . THR A 1 100 ? -7.280 27.181 -6.796 1.00 50.12 100 THR A CA 1
ATOM 762 C C . THR A 1 100 ? -8.216 26.033 -6.461 1.00 50.12 100 THR A C 1
ATOM 764 O O . THR A 1 100 ? -7.995 24.883 -6.831 1.00 50.12 100 THR A O 1
ATOM 767 N N . VAL A 1 101 ? -9.236 26.355 -5.670 1.00 54.59 101 VAL A N 1
ATOM 768 C CA . VAL A 1 101 ? -10.339 25.466 -5.315 1.00 54.59 101 VAL A CA 1
ATOM 769 C C . VAL A 1 101 ? -11.038 25.024 -6.602 1.00 54.59 101 VAL A C 1
ATOM 771 O O . VAL A 1 101 ? -11.933 25.700 -7.098 1.00 54.59 101 VAL A O 1
ATOM 774 N N . GLN A 1 102 ? -10.652 23.872 -7.144 1.00 47.72 102 GLN A N 1
ATOM 775 C CA . GLN A 1 102 ? -11.602 23.031 -7.858 1.00 47.72 102 GLN A CA 1
ATOM 776 C C . GLN A 1 102 ? -12.179 22.075 -6.827 1.00 47.72 102 GLN A C 1
ATOM 778 O O .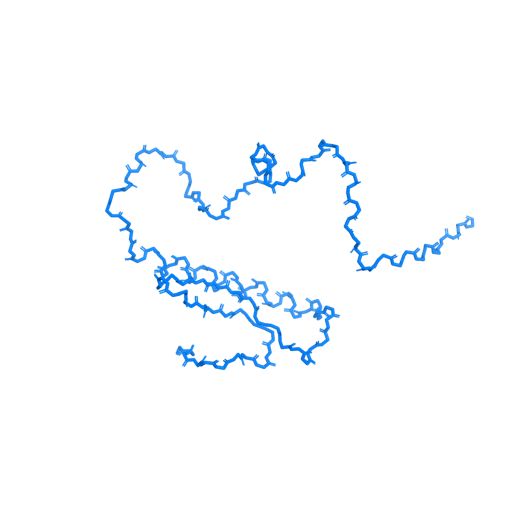 GLN A 1 102 ? -11.543 21.099 -6.432 1.00 47.72 102 GLN A O 1
ATOM 783 N N . ALA A 1 103 ? -13.357 22.446 -6.325 1.00 47.16 103 ALA A N 1
ATOM 784 C CA . ALA A 1 103 ? -14.136 21.681 -5.370 1.00 47.16 103 ALA A CA 1
ATOM 785 C C . ALA A 1 103 ? -14.418 20.281 -5.936 1.00 47.16 103 ALA A C 1
ATOM 787 O O . ALA A 1 103 ? -15.392 20.061 -6.652 1.00 47.16 103 ALA A O 1
ATOM 788 N N . SER A 1 104 ? -13.546 19.331 -5.621 1.00 50.19 104 SER A N 1
ATOM 789 C CA . SER A 1 104 ? -13.883 17.917 -5.651 1.00 50.19 104 SER A CA 1
ATOM 790 C C . SER A 1 104 ? -14.613 17.642 -4.344 1.00 50.19 104 SER A C 1
ATOM 792 O O . SER A 1 104 ? -14.139 17.982 -3.266 1.00 50.19 104 SER A O 1
ATOM 794 N N . HIS A 1 105 ? -15.833 17.138 -4.471 1.00 45.34 105 HIS A N 1
ATOM 795 C CA . HIS A 1 105 ? -16.758 16.856 -3.386 1.00 45.34 105 HIS A CA 1
ATOM 796 C C . HIS A 1 105 ? -16.119 15.881 -2.382 1.00 45.34 105 HIS A C 1
ATOM 798 O O . HIS A 1 105 ? -16.113 14.672 -2.602 1.00 45.34 105 HIS A O 1
ATOM 804 N N . ILE A 1 106 ? -15.538 16.413 -1.304 1.00 53.31 106 ILE A N 1
ATOM 805 C CA . ILE A 1 106 ? -14.998 15.616 -0.202 1.00 53.31 106 ILE A CA 1
ATOM 806 C C . ILE A 1 106 ? -16.172 15.312 0.731 1.00 53.31 106 ILE A C 1
ATOM 808 O O . ILE A 1 106 ? -16.679 16.194 1.420 1.00 53.31 106 ILE A O 1
ATOM 812 N N . ILE A 1 107 ? -16.657 14.073 0.703 1.00 46.88 107 ILE A N 1
ATOM 813 C CA . ILE A 1 107 ? -17.708 13.601 1.609 1.00 46.88 107 ILE A CA 1
ATOM 814 C C . ILE A 1 107 ? -17.047 13.366 2.974 1.00 46.88 107 ILE A C 1
ATOM 816 O O . ILE A 1 107 ? -16.177 12.505 3.076 1.00 46.88 107 ILE A O 1
ATOM 820 N N . GLY A 1 108 ? -17.431 14.129 4.005 1.00 48.88 108 GLY A N 1
ATOM 821 C CA . GLY A 1 108 ? -16.997 13.868 5.388 1.00 48.88 108 GLY A CA 1
ATOM 822 C C . GLY A 1 108 ? -16.794 15.072 6.314 1.00 48.88 108 GLY A C 1
ATOM 823 O O . GLY A 1 108 ? -16.478 14.870 7.482 1.00 48.88 108 GLY A O 1
ATOM 824 N N . GLU A 1 109 ? -16.974 16.316 5.861 1.00 46.75 109 GLU A N 1
ATOM 825 C CA . GLU A 1 109 ? -16.810 17.488 6.735 1.00 46.75 109 GLU A CA 1
ATOM 826 C C . GLU A 1 109 ? -18.125 17.857 7.453 1.00 46.75 109 GLU A C 1
ATOM 828 O O . GLU A 1 109 ? -18.837 18.776 7.055 1.00 46.75 109 GLU A O 1
ATOM 833 N N . THR A 1 110 ? -18.472 17.152 8.535 1.00 45.59 110 THR A N 1
ATOM 834 C CA . THR A 1 110 ? -19.414 17.678 9.545 1.00 45.59 110 THR A CA 1
ATOM 835 C C . THR A 1 110 ? -18.625 18.298 10.691 1.00 45.59 110 THR A C 1
ATOM 837 O O . THR A 1 110 ? -18.297 17.636 11.673 1.00 45.59 110 THR A O 1
ATOM 840 N N . GLY A 1 111 ? -18.297 19.582 10.548 1.00 45.31 111 GLY A N 1
ATOM 841 C CA . GLY A 1 111 ? -17.718 20.397 11.611 1.00 45.31 111 GLY A CA 1
ATOM 842 C C . GLY A 1 111 ? -18.801 21.058 12.461 1.00 45.31 111 GLY A C 1
ATOM 843 O O . GLY A 1 111 ? -19.161 22.204 12.208 1.00 45.31 111 GLY A O 1
ATOM 844 N N . GLU A 1 112 ? -19.294 20.380 13.500 1.00 38.56 112 GLU A N 1
ATOM 845 C CA . GLU A 1 112 ? -20.022 21.053 14.582 1.00 38.56 112 GLU A CA 1
ATOM 846 C C . GLU A 1 112 ? -19.009 21.548 15.626 1.00 38.56 112 GLU A C 1
ATOM 848 O O . GLU A 1 112 ? -18.570 20.822 16.515 1.00 38.56 112 GLU A O 1
ATOM 853 N N . SER A 1 113 ? -18.581 22.803 15.483 1.00 46.66 113 SER A N 1
ATOM 854 C CA . SER A 1 113 ? -17.712 23.473 16.456 1.00 46.66 113 SER A CA 1
ATOM 855 C C . SER A 1 113 ? -18.552 24.051 17.600 1.00 46.66 113 SER A C 1
ATOM 857 O O . SER A 1 113 ? -18.973 25.207 17.548 1.00 46.66 113 SER A O 1
ATOM 859 N N . VAL A 1 114 ? -18.790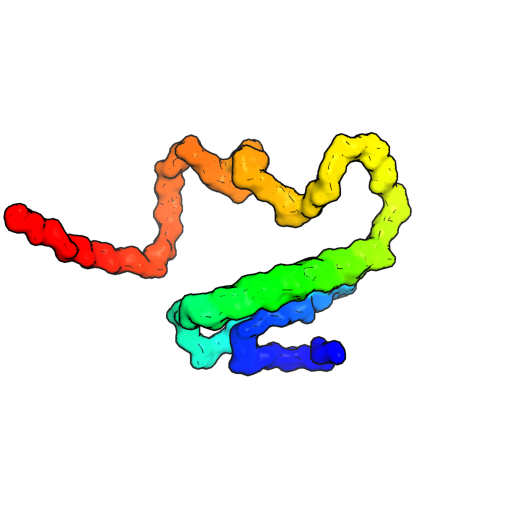 23.268 18.655 1.00 44.69 114 VAL A N 1
ATOM 860 C CA . VAL A 1 114 ? -19.253 23.801 19.947 1.00 44.69 114 VAL A CA 1
ATOM 861 C C . VAL A 1 114 ? -18.040 24.235 20.766 1.00 44.69 114 VAL A C 1
ATOM 863 O O . VAL A 1 114 ? -17.184 23.431 21.120 1.00 44.69 114 VAL A O 1
ATOM 866 N N . GLY A 1 115 ? -17.978 25.524 21.097 1.00 38.91 115 GLY A N 1
ATOM 867 C CA . GLY A 1 115 ? -16.927 26.075 21.950 1.00 38.91 115 GLY A CA 1
ATOM 868 C C . GLY A 1 115 ? -17.199 27.512 22.375 1.00 38.91 115 GLY A C 1
ATOM 869 O O . GLY A 1 115 ? -16.449 28.419 22.028 1.00 38.91 115 GLY A O 1
ATOM 870 N N . LYS A 1 116 ? -18.290 27.734 23.117 1.00 42.50 116 LYS A N 1
ATOM 871 C CA . LYS A 1 116 ? -18.577 29.010 23.790 1.00 42.50 116 LYS A CA 1
ATOM 872 C C . LYS A 1 116 ? -17.660 29.113 25.017 1.00 42.50 116 LYS A C 1
ATOM 874 O O . LYS A 1 116 ? -17.780 28.296 25.926 1.00 42.50 116 LYS A O 1
ATOM 879 N N . LYS A 1 117 ? -16.736 30.076 25.038 1.00 45.84 117 LYS A N 1
ATOM 880 C CA . LYS A 1 117 ? -15.872 30.341 26.198 1.00 45.84 117 LYS A CA 1
ATOM 881 C C . LYS A 1 117 ? -16.496 31.451 27.054 1.00 45.84 117 LYS A C 1
ATOM 883 O O . LYS A 1 117 ? -16.896 32.480 26.513 1.00 45.84 117 LYS A O 1
ATOM 888 N N . VAL A 1 118 ? -16.636 31.149 28.345 1.00 48.84 118 VAL A N 1
ATOM 889 C CA . VAL A 1 118 ? -17.016 32.032 29.465 1.00 48.84 118 VAL A CA 1
ATOM 890 C C . VAL A 1 118 ? -15.977 33.112 29.728 1.00 48.84 118 VAL A C 1
ATOM 892 O O . VAL A 1 118 ? -14.779 32.839 29.479 1.00 48.84 118 VAL A O 1
#

pLDDT: mean 72.78, std 18.9, range [37.12, 93.25]

Foldseek 3Di:
DDPDPDDDPAWAKDWDQDPVRQIDIDTDHDPPDDPPDDPVSVVVRVVRVVVVVVVSVVVVPVDDPPDDPPPDDDDPDPPPDDDPVVCCVVVVDVPPPDDPDPDDPDPDDPDPDDDDDD

Organism: Verticillium longisporum (NCBI:txid100787)

Secondary structure (DSSP, 8-state):
----SSPPSS-EEEEEE-TTS-EEEEEE--TTS-SSPPHHHHHHHHHHHHHHHHHHHHHHHTSPPS------------TT---HHHHHHTTSS--SS---------TT----------

Sequence (118 aa):
MIGQDDLPDFATPIIVTDTSGRSKWTVSIPPDFEFPLGVEDYGEMVGKCREVASRVRDMRNKNPPPFQTSLGGTSPSDKYFIDVPDAEKAGLLPGLAEKTVQASHIIGETGESVGKKV